Protein AF-A0A1E7KSH7-F1 (afdb_monomer_lite)

pLDDT: mean 95.1, std 3.71, range [74.88, 98.19]

InterPro domains:
  IPR003200 Nicotinate-nucleotide-dimethylbenzimidazole phosphoribosyltransferase [PF02277] (2-74)
  IPR003200 Nicotinate-nucleotide-dimethylbenzimidazole phosphoribosyltransferase [PTHR43463] (1-74)
  IPR036087 Nicotinate-nucleotide-dimethylbenzimi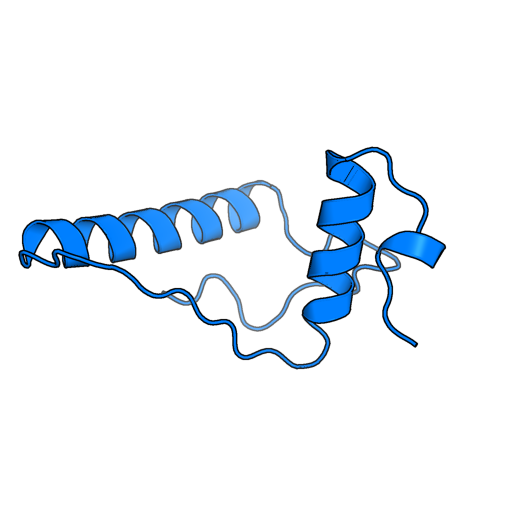dazole phosphoribosyltransferase-like superfamily [G3DSA:3.40.50.10210] (1-74)
  IPR036087 Nicotinate-nucleotide-dimethylbenzimidazole phosphoribosyltransferase-like superfamily [SSF52733] (2-74)

Secondary structure (DSSP, 8-state):
--S-S----TTTS-SS-HHHHHHHHHHHHHHHHHHHHTT-S--------SSHHHHHHHHHHHHHT--HHHHS--

Structure (mmCIF, N/CA/C/O backbone):
data_AF-A0A1E7KSH7-F1
#
_entry.id   AF-A0A1E7KSH7-F1
#
loop_
_atom_site.group_PDB
_atom_site.id
_atom_site.type_symbol
_atom_site.label_atom_id
_atom_site.label_alt_id
_atom_site.label_comp_id
_atom_site.label_asym_id
_atom_site.label_entity_id
_atom_site.label_seq_id
_atom_site.pdbx_PDB_ins_code
_atom_site.Cartn_x
_atom_site.Cartn_y
_atom_site.Cartn_z
_atom_site.occupancy
_atom_site.B_iso_or_equiv
_atom_site.auth_seq_id
_atom_site.auth_comp_id
_atom_site.auth_asym_id
_atom_site.auth_atom_id
_atom_site.pdbx_PDB_model_num
ATOM 1 N N . HIS A 1 1 ? 3.454 -6.587 12.445 1.00 81.62 1 HIS A N 1
ATOM 2 C CA . HIS A 1 1 ? 3.234 -7.863 11.726 1.00 81.62 1 HIS A CA 1
ATOM 3 C C . HIS A 1 1 ? 4.204 -7.960 10.555 1.00 81.62 1 HIS A C 1
ATOM 5 O O . HIS A 1 1 ? 4.224 -7.052 9.735 1.00 81.62 1 HIS A O 1
ATOM 11 N N . ARG A 1 2 ? 5.073 -8.978 10.499 1.00 91.06 2 ARG A N 1
ATOM 12 C CA . ARG A 1 2 ? 6.006 -9.164 9.372 1.00 91.06 2 ARG A CA 1
ATOM 13 C C . ARG A 1 2 ? 5.558 -10.381 8.562 1.00 91.06 2 ARG A C 1
ATOM 15 O O . ARG A 1 2 ? 5.695 -11.484 9.071 1.00 91.06 2 ARG A O 1
ATOM 22 N N . VAL A 1 3 ? 5.098 -10.159 7.329 1.00 94.94 3 VAL A N 1
ATOM 23 C CA . VAL A 1 3 ? 4.690 -11.224 6.386 1.00 94.94 3 VAL A CA 1
ATOM 24 C C . VAL A 1 3 ? 5.914 -11.941 5.811 1.00 94.94 3 VAL A C 1
ATOM 26 O O . VAL A 1 3 ? 6.014 -13.160 5.826 1.00 94.94 3 VAL A O 1
ATOM 29 N N . ARG A 1 4 ? 6.926 -11.175 5.380 1.00 94.38 4 ARG A N 1
ATOM 30 C CA . ARG A 1 4 ? 8.211 -11.707 4.897 1.00 94.38 4 ARG A CA 1
ATOM 31 C C . ARG A 1 4 ? 9.356 -10.726 5.114 1.00 94.38 4 ARG A C 1
ATOM 33 O O . ARG A 1 4 ? 9.157 -9.599 5.562 1.00 94.38 4 ARG A O 1
ATOM 40 N N . ARG A 1 5 ? 10.585 -11.161 4.813 1.00 92.81 5 ARG A N 1
ATOM 41 C CA . ARG A 1 5 ? 11.790 -10.326 4.968 1.00 92.81 5 ARG A CA 1
ATOM 42 C C . ARG A 1 5 ? 11.897 -9.224 3.904 1.00 92.81 5 ARG A C 1
ATOM 44 O O . ARG A 1 5 ? 12.210 -8.095 4.259 1.00 92.81 5 ARG A O 1
ATOM 51 N N . SER A 1 6 ? 11.691 -9.561 2.632 1.00 89.25 6 SER A N 1
ATOM 52 C CA . SER A 1 6 ? 11.733 -8.645 1.478 1.00 89.25 6 SER A CA 1
ATOM 53 C C . SER A 1 6 ? 11.032 -9.287 0.288 1.00 89.25 6 SER A C 1
ATOM 55 O O . SER A 1 6 ? 11.102 -10.509 0.171 1.00 89.25 6 SER A O 1
ATOM 57 N N . GLY A 1 7 ? 10.407 -8.498 -0.586 1.00 88.25 7 GLY A N 1
ATOM 58 C CA . GLY A 1 7 ? 9.800 -8.977 -1.831 1.00 88.25 7 GLY A CA 1
ATOM 59 C C . GLY A 1 7 ? 10.813 -9.366 -2.911 1.00 88.25 7 GLY A C 1
ATOM 60 O O . GLY A 1 7 ? 12.025 -9.210 -2.729 1.00 88.25 7 GLY A O 1
ATOM 61 N N . GLY A 1 8 ? 10.286 -9.895 -4.012 1.00 91.94 8 GLY A N 1
ATOM 62 C CA . GLY A 1 8 ? 11.010 -10.094 -5.263 1.00 91.94 8 GLY A CA 1
ATOM 63 C C . GLY A 1 8 ? 11.359 -8.784 -5.974 1.00 91.94 8 GLY A C 1
ATOM 64 O O . GLY A 1 8 ? 10.999 -7.690 -5.530 1.00 91.94 8 GLY A O 1
ATOM 65 N N . ARG A 1 9 ? 12.077 -8.880 -7.090 1.00 94.38 9 ARG A N 1
ATOM 66 C CA . ARG A 1 9 ? 12.388 -7.707 -7.916 1.00 94.38 9 ARG A CA 1
ATOM 67 C C . ARG A 1 9 ? 11.172 -7.296 -8.752 1.00 94.38 9 ARG A C 1
ATOM 69 O O . ARG A 1 9 ? 10.857 -7.939 -9.747 1.00 94.38 9 ARG A O 1
ATOM 76 N N . LEU A 1 10 ? 10.555 -6.172 -8.384 1.00 93.62 10 LEU A N 1
ATOM 77 C CA . LEU A 1 10 ? 9.350 -5.622 -9.026 1.00 93.62 10 LEU A CA 1
ATOM 78 C C . LEU A 1 10 ? 9.439 -5.495 -10.559 1.00 93.62 10 LEU A C 1
ATOM 80 O O . LEU A 1 10 ? 8.422 -5.561 -11.236 1.00 93.62 10 LEU A O 1
ATOM 84 N N . ASP A 1 11 ? 10.635 -5.296 -11.113 1.00 94.88 11 ASP A N 1
ATOM 85 C CA . ASP A 1 11 ? 10.852 -5.100 -12.548 1.00 94.88 11 ASP A CA 1
ATOM 86 C C . ASP A 1 11 ? 10.920 -6.399 -13.371 1.00 94.88 11 ASP A C 1
ATOM 88 O O . ASP A 1 11 ? 10.947 -6.337 -14.600 1.00 94.88 11 ASP A O 1
ATOM 92 N N . VAL A 1 12 ? 10.974 -7.567 -12.727 1.00 96.81 12 VAL A N 1
ATOM 93 C CA . VAL A 1 12 ? 11.142 -8.865 -13.407 1.00 96.81 12 VAL A CA 1
ATOM 94 C C . VAL A 1 12 ? 10.155 -9.933 -12.955 1.00 96.81 12 VAL A C 1
ATOM 96 O O . VAL A 1 12 ? 9.933 -10.891 -13.692 1.00 96.81 12 VAL A O 1
ATOM 99 N N . GLU A 1 13 ? 9.576 -9.796 -11.765 1.00 95.00 13 GLU A N 1
ATOM 100 C CA . GLU A 1 13 ? 8.678 -10.790 -11.186 1.00 95.00 13 GLU A CA 1
ATOM 101 C C . GLU A 1 13 ? 7.606 -10.145 -10.305 1.00 95.00 13 GLU A C 1
ATOM 103 O O . GLU A 1 13 ? 7.746 -9.009 -9.836 1.00 95.00 13 GLU A O 1
ATOM 108 N N . ASP A 1 14 ? 6.558 -10.916 -10.020 1.00 94.75 14 ASP A N 1
ATOM 109 C CA . ASP A 1 14 ? 5.594 -10.548 -8.992 1.00 94.75 14 ASP A CA 1
ATOM 110 C C . ASP A 1 14 ? 6.310 -10.482 -7.639 1.00 94.75 14 ASP A C 1
ATOM 112 O O . ASP A 1 14 ? 6.887 -11.452 -7.146 1.00 94.75 14 ASP A O 1
ATOM 116 N N . THR A 1 15 ? 6.297 -9.294 -7.033 1.00 94.44 15 THR A N 1
ATOM 117 C CA . THR A 1 15 ? 7.069 -9.010 -5.811 1.00 94.44 15 THR A CA 1
ATOM 118 C C . THR A 1 15 ? 6.592 -9.840 -4.619 1.00 94.44 15 THR A C 1
ATOM 120 O O . THR A 1 15 ? 7.392 -10.173 -3.739 1.00 94.44 15 THR A O 1
ATOM 123 N N . LEU A 1 16 ? 5.295 -10.148 -4.600 1.00 95.62 16 LEU A N 1
ATOM 124 C CA . LEU A 1 16 ? 4.586 -10.929 -3.595 1.00 95.62 16 LEU A CA 1
ATOM 125 C C . LEU A 1 16 ? 3.704 -11.952 -4.304 1.00 95.62 16 LEU A C 1
ATOM 127 O O . LEU A 1 16 ? 3.209 -11.691 -5.402 1.00 95.62 16 LEU A O 1
ATOM 131 N N . THR A 1 17 ? 3.442 -13.078 -3.648 1.00 96.19 17 THR A N 1
ATOM 132 C CA . THR A 1 17 ? 2.306 -13.915 -4.052 1.00 96.19 17 THR A CA 1
ATOM 133 C C . THR A 1 17 ? 0.987 -13.212 -3.709 1.00 96.19 17 THR A C 1
ATOM 135 O O . THR A 1 17 ? 0.950 -12.296 -2.883 1.00 96.19 17 THR A O 1
ATOM 138 N N . ALA A 1 18 ? -0.120 -13.651 -4.315 1.00 97.00 1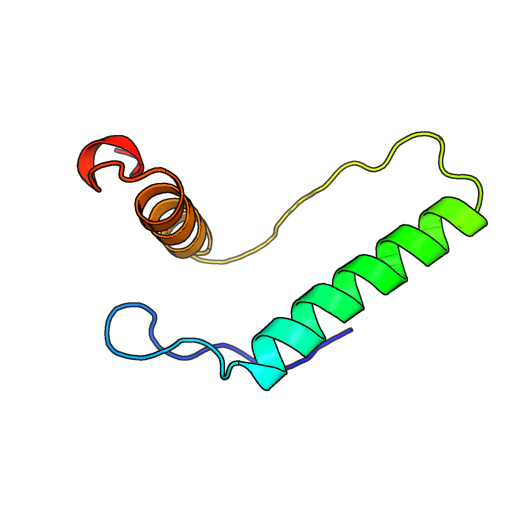8 ALA A N 1
ATOM 139 C CA . ALA A 1 18 ? -1.445 -13.120 -3.986 1.00 97.00 18 ALA A CA 1
ATOM 140 C C . ALA A 1 18 ? -1.786 -13.303 -2.494 1.00 97.00 18 ALA A C 1
ATOM 142 O O . ALA A 1 18 ? -2.287 -12.375 -1.862 1.00 97.00 18 ALA A O 1
ATOM 143 N N . ASP A 1 19 ? -1.440 -14.461 -1.925 1.00 98.00 19 ASP A N 1
ATOM 144 C CA . ASP A 1 19 ? -1.673 -14.767 -0.511 1.00 98.00 19 ASP A CA 1
ATOM 145 C C . ASP A 1 19 ? -0.844 -13.856 0.411 1.00 98.00 19 ASP A C 1
ATOM 147 O O . ASP A 1 19 ? -1.370 -13.322 1.384 1.00 98.00 19 ASP A O 1
ATOM 151 N N . GLU A 1 20 ? 0.431 -13.607 0.082 1.00 97.56 20 GLU A N 1
ATOM 152 C CA . GLU A 1 20 ? 1.286 -12.679 0.840 1.00 97.56 20 GLU A CA 1
ATOM 153 C C . GLU A 1 20 ? 0.760 -11.237 0.775 1.00 97.56 20 GLU A C 1
ATOM 155 O O . GLU A 1 20 ? 0.823 -10.503 1.764 1.00 97.56 20 GLU A O 1
ATOM 160 N N . ALA A 1 21 ? 0.240 -10.814 -0.382 1.00 96.12 21 ALA A N 1
ATOM 161 C CA . ALA A 1 21 ? -0.358 -9.493 -0.544 1.00 96.12 21 ALA A CA 1
ATOM 162 C C . ALA A 1 21 ? -1.644 -9.349 0.286 1.00 96.12 21 ALA A C 1
ATOM 164 O O . ALA A 1 21 ? -1.833 -8.329 0.954 1.00 96.12 21 ALA A O 1
ATOM 165 N N . GLU A 1 22 ? -2.501 -10.372 0.294 1.00 98.19 22 GLU A N 1
ATOM 166 C CA . GLU A 1 22 ? -3.708 -10.388 1.120 1.00 98.19 22 GLU A CA 1
ATOM 167 C C . GLU A 1 22 ? -3.370 -10.396 2.619 1.00 98.19 22 GLU A C 1
ATOM 169 O O . GLU A 1 22 ? -3.968 -9.642 3.390 1.00 98.19 22 GLU A O 1
ATOM 174 N N . GLU A 1 23 ? -2.386 -11.195 3.040 1.00 98.12 23 GLU A N 1
ATOM 175 C CA . GLU A 1 23 ? -1.911 -11.219 4.425 1.00 98.12 23 GLU A CA 1
ATOM 176 C C . GLU A 1 23 ? -1.387 -9.842 4.856 1.00 98.12 23 GLU A C 1
ATOM 178 O O . GLU A 1 23 ? -1.754 -9.347 5.924 1.00 98.12 23 GLU A O 1
ATOM 183 N N . ALA A 1 24 ? -0.581 -9.184 4.015 1.00 96.69 24 ALA A N 1
ATOM 184 C CA . ALA A 1 24 ? -0.052 -7.851 4.296 1.00 96.69 24 ALA A CA 1
ATOM 185 C C . ALA A 1 24 ? -1.164 -6.802 4.417 1.00 96.69 24 ALA A C 1
ATOM 187 O O . ALA A 1 24 ? -1.134 -5.973 5.329 1.00 96.69 24 ALA A O 1
ATOM 188 N N . PHE A 1 25 ? -2.163 -6.860 3.534 1.00 97.06 25 PHE A N 1
ATOM 189 C CA . PHE A 1 25 ? -3.307 -5.955 3.575 1.00 97.06 25 PHE A CA 1
ATOM 190 C C . PHE A 1 25 ? -4.131 -6.150 4.855 1.00 97.06 25 PHE A C 1
ATOM 192 O O . PHE A 1 25 ? -4.392 -5.186 5.577 1.00 97.06 25 PHE A O 1
ATOM 199 N N . ARG A 1 26 ? -4.469 -7.401 5.197 1.00 98.12 26 ARG A N 1
ATOM 200 C CA . ARG A 1 26 ? -5.201 -7.735 6.431 1.00 98.12 26 ARG A CA 1
ATOM 201 C C . ARG A 1 26 ? -4.425 -7.363 7.690 1.00 98.12 26 ARG A C 1
ATOM 203 O O . ARG A 1 26 ? -5.029 -6.917 8.658 1.00 98.12 26 ARG A O 1
ATOM 210 N N . ALA A 1 27 ? -3.101 -7.505 7.685 1.00 97.44 27 ALA A N 1
ATOM 211 C CA . ALA A 1 27 ? -2.268 -7.075 8.800 1.00 97.44 27 ALA A CA 1
ATOM 212 C C . ALA A 1 27 ? -2.338 -5.555 9.025 1.00 97.44 27 ALA A C 1
ATOM 214 O O . ALA A 1 27 ? -2.357 -5.114 10.169 1.00 97.44 27 ALA A O 1
ATOM 215 N N . GLY A 1 28 ? -2.400 -4.757 7.953 1.00 96.44 28 GLY A N 1
ATOM 216 C CA . GLY A 1 28 ? -2.634 -3.315 8.050 1.00 96.44 28 GLY A CA 1
ATOM 217 C C . GLY A 1 28 ? -4.033 -2.978 8.573 1.00 96.44 28 GLY A C 1
ATOM 218 O O . GLY A 1 28 ? -4.162 -2.104 9.425 1.00 96.44 28 GLY A O 1
ATOM 219 N N . MET A 1 29 ? -5.060 -3.704 8.113 1.00 97.19 29 MET A N 1
ATOM 220 C CA . MET A 1 29 ? -6.431 -3.554 8.621 1.00 97.19 29 MET A CA 1
ATOM 221 C C . MET A 1 29 ? -6.515 -3.838 10.120 1.00 97.19 29 MET A C 1
ATOM 223 O O . MET A 1 29 ? -7.058 -3.022 10.849 1.00 97.19 29 MET A O 1
ATOM 227 N N . ALA A 1 30 ? -5.916 -4.938 10.586 1.00 97.19 30 ALA A N 1
ATOM 228 C CA . ALA A 1 30 ? -5.924 -5.297 12.002 1.00 97.19 30 ALA A CA 1
ATOM 229 C C . ALA A 1 30 ? -5.295 -4.205 12.881 1.00 97.19 30 ALA A C 1
ATOM 231 O O . ALA A 1 30 ? -5.853 -3.861 13.914 1.00 97.19 30 ALA A O 1
ATOM 232 N N . VAL A 1 31 ? -4.180 -3.606 12.444 1.00 96.31 31 VAL A N 1
ATOM 233 C CA . VAL A 1 31 ? -3.560 -2.481 13.166 1.00 96.31 31 VAL A CA 1
ATOM 234 C C . VAL A 1 31 ? -4.484 -1.262 13.190 1.00 96.31 31 VAL A C 1
ATOM 236 O O . VAL A 1 31 ? -4.619 -0.620 14.223 1.00 96.31 31 VAL A O 1
ATOM 239 N N . ALA A 1 32 ? -5.133 -0.929 12.072 1.00 95.75 32 ALA A N 1
ATOM 240 C CA . ALA A 1 32 ? -6.064 0.197 12.031 1.00 95.75 32 ALA A CA 1
ATOM 241 C C . ALA A 1 32 ? -7.294 -0.028 12.931 1.00 95.75 32 ALA A C 1
ATOM 243 O O . ALA A 1 32 ? -7.732 0.911 13.594 1.00 95.75 32 ALA A O 1
ATOM 244 N N . ASP A 1 33 ? -7.814 -1.257 12.976 1.00 96.56 33 ASP A N 1
ATOM 245 C CA . ASP A 1 33 ? -8.919 -1.647 13.856 1.00 96.56 33 ASP A CA 1
ATOM 246 C C . ASP A 1 33 ? -8.506 -1.551 15.335 1.00 96.56 33 ASP A C 1
ATOM 248 O O . ASP A 1 33 ? -9.239 -0.978 16.138 1.00 96.56 33 ASP A O 1
ATOM 252 N N . GLU A 1 34 ? -7.304 -2.022 15.692 1.00 97.00 34 GLU A N 1
ATOM 253 C CA . GLU A 1 34 ? -6.752 -1.897 17.050 1.00 97.00 34 GLU A CA 1
ATOM 254 C C . GLU A 1 34 ? -6.640 -0.426 17.496 1.00 97.00 34 GLU A C 1
ATOM 256 O O . GLU A 1 34 ? -7.009 -0.093 18.624 1.00 97.00 34 GLU A O 1
ATOM 261 N N . GLU A 1 35 ? -6.181 0.472 16.618 1.00 97.00 35 GLU A N 1
ATOM 262 C CA . GLU A 1 35 ? -6.100 1.910 16.915 1.00 97.00 35 GLU A CA 1
ATOM 263 C C . GLU A 1 35 ? -7.491 2.559 17.034 1.00 97.00 35 GLU A C 1
ATOM 265 O O . GLU A 1 35 ? -7.709 3.420 17.893 1.00 97.00 35 GLU A O 1
ATOM 270 N N . ALA A 1 36 ? -8.454 2.137 16.210 1.00 96.06 36 ALA A N 1
ATOM 271 C CA . ALA A 1 36 ? -9.835 2.606 16.301 1.00 96.06 36 ALA A CA 1
ATOM 272 C C . ALA A 1 36 ? -10.490 2.180 17.627 1.00 96.06 36 ALA A C 1
ATOM 274 O O . ALA A 1 36 ? -11.092 3.011 18.310 1.00 96.06 36 ALA A O 1
ATOM 275 N N . ASP A 1 37 ? -10.312 0.921 18.032 1.00 97.69 37 ASP A N 1
ATOM 276 C CA . ASP A 1 37 ? -10.810 0.383 19.303 1.00 97.69 37 ASP A CA 1
ATOM 277 C C . ASP A 1 37 ? -10.133 1.038 20.519 1.00 97.69 37 ASP A C 1
ATOM 279 O O . ASP A 1 37 ? -10.755 1.208 21.572 1.00 97.69 37 ASP A O 1
ATOM 283 N N . ALA A 1 38 ? -8.874 1.465 20.373 1.00 97.56 38 ALA A N 1
ATOM 284 C CA . ALA A 1 38 ? -8.161 2.258 21.373 1.00 97.56 38 ALA A CA 1
ATOM 285 C C . ALA A 1 38 ? -8.669 3.713 21.482 1.00 97.56 38 ALA A C 1
ATOM 287 O O . ALA A 1 38 ? -8.279 4.428 22.410 1.00 97.56 38 ALA A O 1
ATOM 288 N N . GLY A 1 39 ? -9.561 4.143 20.581 1.00 97.94 39 GLY A N 1
ATOM 289 C CA . GLY A 1 39 ? -10.195 5.460 20.593 1.00 97.94 39 GLY A CA 1
ATOM 290 C C . GLY A 1 39 ? -9.439 6.533 19.811 1.00 97.94 39 GLY A C 1
ATOM 291 O O . GLY A 1 39 ? -9.564 7.713 20.139 1.00 97.94 39 GLY A O 1
ATOM 292 N N . ALA A 1 40 ? -8.635 6.163 18.809 1.00 97.38 40 ALA A N 1
ATOM 293 C CA . ALA A 1 40 ? -7.962 7.140 17.959 1.00 97.38 40 ALA A CA 1
ATOM 294 C C . ALA A 1 40 ? -8.967 7.947 17.111 1.00 97.38 40 ALA A C 1
ATOM 296 O O . ALA A 1 40 ? -9.667 7.400 16.261 1.00 97.38 40 ALA A O 1
ATOM 297 N N . ASP A 1 41 ? -8.982 9.274 17.283 1.00 97.00 41 ASP A N 1
ATOM 298 C CA . ASP A 1 41 ? -9.780 10.193 16.450 1.00 97.00 41 ASP A CA 1
ATOM 299 C C . ASP A 1 41 ? -9.151 10.450 15.063 1.00 97.00 41 ASP A C 1
ATOM 301 O O . ASP A 1 41 ? -9.823 10.900 14.132 1.00 97.00 41 ASP A O 1
ATOM 305 N N . LEU A 1 42 ? -7.840 10.216 14.924 1.00 95.62 42 LEU A N 1
ATOM 306 C CA . LEU A 1 42 ? -7.070 10.453 13.703 1.00 95.62 42 LEU A CA 1
ATOM 307 C C . LEU A 1 42 ? -5.932 9.439 13.573 1.00 95.62 42 LEU A C 1
ATOM 309 O O . LEU A 1 42 ? -5.132 9.275 14.491 1.00 95.62 42 LEU A O 1
ATOM 313 N N . VAL A 1 43 ? -5.797 8.861 12.379 1.00 93.81 43 VAL A N 1
ATOM 314 C CA . VAL A 1 43 ? -4.667 8.008 11.995 1.00 93.81 43 VAL A CA 1
ATOM 315 C C . VAL A 1 43 ? -3.831 8.722 10.935 1.00 93.81 43 VAL A C 1
ATOM 317 O O . VAL A 1 43 ? -4.351 9.159 9.907 1.00 93.81 43 VAL A O 1
ATOM 320 N N . VAL A 1 44 ? -2.523 8.831 11.173 1.00 95.50 44 VAL A N 1
ATOM 321 C CA . VAL A 1 44 ? -1.558 9.382 10.212 1.00 95.50 44 VAL A CA 1
ATOM 322 C C . VAL A 1 44 ? -0.706 8.245 9.668 1.00 95.50 44 VAL A C 1
ATOM 324 O O . VAL A 1 44 ? -0.013 7.565 10.420 1.00 95.50 44 VAL A O 1
ATOM 327 N N . LEU A 1 45 ? -0.751 8.047 8.352 1.00 94.75 45 LEU A N 1
ATOM 328 C CA . LEU A 1 45 ? 0.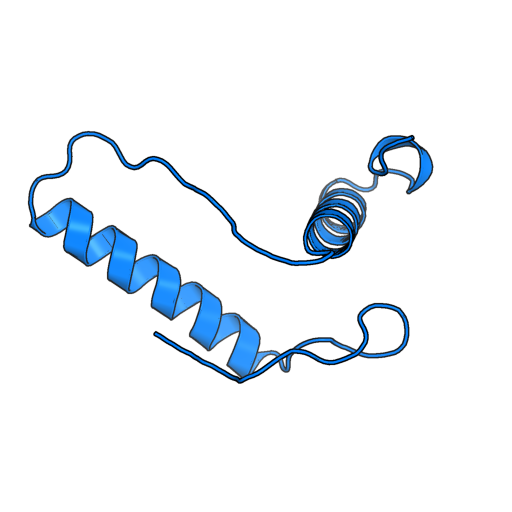006 6.994 7.682 1.00 94.75 45 LEU A CA 1
ATOM 329 C C . LEU A 1 45 ? 1.422 7.466 7.338 1.00 94.75 45 LEU A C 1
ATOM 331 O O . LEU A 1 45 ? 1.632 8.611 6.935 1.00 94.75 45 LEU A O 1
ATOM 335 N N . GLY A 1 46 ? 2.383 6.552 7.449 1.00 94.25 46 GLY A N 1
ATOM 336 C CA . GLY A 1 46 ? 3.763 6.756 7.027 1.00 94.25 46 GLY A CA 1
ATOM 337 C C . GLY A 1 46 ? 4.376 5.453 6.524 1.00 94.25 46 GLY A C 1
ATOM 338 O O . GLY A 1 46 ? 4.035 4.377 7.009 1.00 94.25 46 GLY A O 1
ATOM 339 N N . ASP A 1 47 ? 5.282 5.560 5.555 1.00 94.62 47 ASP A N 1
ATOM 340 C CA . ASP A 1 47 ? 6.091 4.447 5.054 1.00 94.62 47 ASP A CA 1
ATOM 341 C C . ASP A 1 47 ? 7.576 4.746 5.278 1.00 94.62 47 ASP A C 1
ATOM 343 O O . ASP A 1 47 ? 8.028 5.883 5.117 1.00 94.62 47 ASP A O 1
ATOM 347 N N . LEU A 1 48 ? 8.336 3.714 5.642 1.00 94.88 48 LEU A N 1
ATOM 348 C CA . LEU A 1 48 ? 9.789 3.774 5.742 1.00 94.88 48 LEU A CA 1
ATOM 349 C C . LEU A 1 48 ? 10.384 2.619 4.944 1.00 94.88 48 LEU A C 1
ATOM 351 O O . LEU A 1 48 ? 10.546 1.503 5.440 1.00 94.88 48 LEU A O 1
ATOM 355 N N . SER A 1 49 ? 10.747 2.917 3.704 1.00 92.19 49 SER A N 1
ATOM 356 C CA . SER A 1 49 ? 11.276 1.941 2.764 1.00 92.19 49 SER A CA 1
ATOM 357 C C . SER A 1 49 ? 12.445 2.514 1.965 1.00 92.19 49 SER A C 1
ATOM 359 O O . SER A 1 49 ? 12.554 3.716 1.722 1.00 92.19 49 SER A O 1
ATOM 361 N N . VAL A 1 50 ? 13.342 1.630 1.528 1.00 93.56 50 VAL A N 1
ATOM 362 C CA . VAL A 1 50 ? 14.341 1.967 0.509 1.00 93.56 50 VAL A CA 1
ATOM 363 C C . VAL A 1 50 ? 13.749 1.593 -0.843 1.00 93.56 50 VAL A C 1
ATOM 365 O O . VAL A 1 50 ? 13.457 0.425 -1.086 1.00 93.56 50 VAL A O 1
ATOM 368 N N . GLY A 1 51 ? 13.558 2.584 -1.715 1.00 91.31 51 GLY A N 1
ATOM 369 C CA . GLY A 1 51 ? 13.016 2.375 -3.061 1.00 91.31 51 GLY A CA 1
ATOM 370 C C . GLY A 1 51 ? 11.503 2.127 -3.135 1.00 91.31 51 GLY A C 1
ATOM 371 O O . GLY A 1 51 ? 11.003 1.859 -4.225 1.00 91.31 51 GLY A O 1
ATOM 372 N N . GLY A 1 52 ? 10.748 2.240 -2.033 1.00 93.50 52 GLY A N 1
ATOM 373 C CA . GLY A 1 52 ? 9.296 2.016 -2.064 1.00 93.50 52 GLY A CA 1
ATOM 374 C C . GLY A 1 52 ? 8.524 3.036 -2.901 1.00 93.50 52 GLY A C 1
ATOM 375 O O . GLY A 1 52 ? 7.447 2.718 -3.398 1.00 93.50 52 GLY A O 1
ATOM 376 N N . THR A 1 53 ? 9.096 4.213 -3.177 1.00 95.44 53 THR A N 1
ATOM 377 C CA . THR A 1 53 ? 8.517 5.184 -4.120 1.00 95.44 53 THR A CA 1
ATOM 378 C C . THR A 1 53 ? 8.387 4.628 -5.539 1.00 95.44 53 THR A C 1
ATOM 380 O O . THR A 1 53 ? 7.434 4.974 -6.231 1.00 95.44 53 THR A O 1
ATOM 383 N N . THR A 1 54 ? 9.270 3.719 -5.967 1.00 95.38 54 THR A N 1
ATOM 384 C CA . THR A 1 54 ? 9.148 3.029 -7.262 1.00 95.38 54 THR A CA 1
ATOM 385 C C . THR A 1 54 ? 7.939 2.095 -7.281 1.00 95.38 54 THR A C 1
ATOM 387 O O . THR A 1 54 ? 7.178 2.084 -8.250 1.00 95.38 54 THR A O 1
ATOM 390 N N . ALA A 1 55 ? 7.720 1.342 -6.198 1.00 95.12 55 ALA A N 1
ATOM 391 C CA . ALA A 1 55 ? 6.543 0.486 -6.059 1.00 95.12 55 ALA A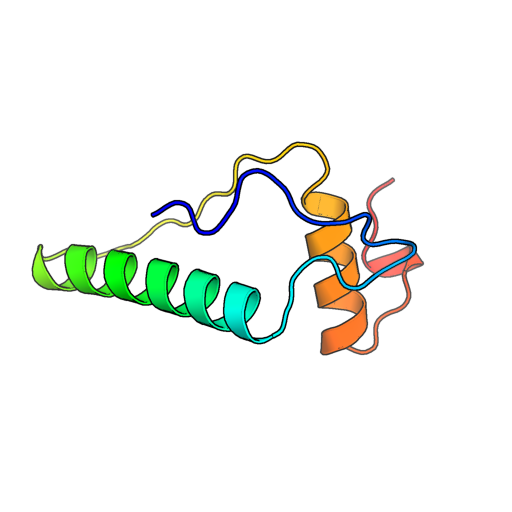 CA 1
ATOM 392 C C . ALA A 1 55 ? 5.254 1.320 -6.016 1.00 95.12 55 ALA A C 1
ATOM 394 O O . ALA A 1 55 ? 4.301 1.014 -6.729 1.00 95.12 55 ALA A O 1
ATOM 395 N N . ALA A 1 56 ? 5.256 2.426 -5.266 1.00 95.88 56 ALA A N 1
ATOM 396 C CA . ALA A 1 56 ? 4.137 3.361 -5.215 1.00 95.88 56 ALA A CA 1
ATOM 397 C C . ALA A 1 56 ? 3.808 3.947 -6.599 1.00 95.88 56 ALA A C 1
ATOM 399 O O . ALA A 1 56 ? 2.655 3.904 -7.020 1.00 95.88 56 ALA A O 1
ATOM 400 N N . ALA A 1 57 ? 4.809 4.429 -7.344 1.00 97.19 57 ALA A N 1
ATOM 401 C CA . ALA A 1 57 ? 4.614 4.956 -8.695 1.00 97.19 57 ALA A CA 1
ATOM 402 C C . ALA A 1 57 ? 4.053 3.892 -9.654 1.00 97.19 57 ALA A C 1
ATOM 404 O O . ALA A 1 57 ? 3.143 4.180 -10.428 1.00 97.19 57 ALA A O 1
ATOM 405 N N . THR A 1 58 ? 4.544 2.653 -9.556 1.00 96.44 58 THR A N 1
ATOM 406 C CA . THR A 1 58 ? 4.052 1.517 -10.354 1.00 96.44 58 THR A CA 1
ATOM 407 C C . THR A 1 58 ? 2.574 1.240 -10.076 1.00 96.44 58 THR A C 1
ATOM 409 O O . THR A 1 58 ? 1.787 1.120 -11.014 1.00 96.44 58 THR A O 1
ATOM 412 N N . LEU A 1 59 ? 2.175 1.202 -8.799 1.00 96.44 59 LEU A N 1
ATOM 413 C CA . LEU A 1 59 ? 0.776 1.020 -8.403 1.00 96.44 59 LEU A CA 1
ATOM 414 C C . LEU A 1 59 ? -0.112 2.163 -8.906 1.00 96.44 59 LEU A C 1
ATOM 416 O O . LEU A 1 59 ? -1.183 1.902 -9.447 1.00 96.44 59 LEU A O 1
ATOM 420 N N . ILE A 1 60 ? 0.333 3.417 -8.784 1.00 97.81 60 ILE A N 1
ATOM 421 C CA . ILE A 1 60 ? -0.418 4.580 -9.282 1.00 97.81 60 ILE A CA 1
ATOM 422 C C . ILE A 1 60 ? -0.594 4.494 -10.803 1.00 97.81 60 ILE A C 1
ATOM 424 O O . ILE A 1 60 ? -1.707 4.665 -11.297 1.00 97.81 60 ILE A O 1
ATOM 428 N N . GLY A 1 61 ? 0.471 4.194 -11.552 1.00 98.00 61 GLY A N 1
ATOM 429 C CA . GLY A 1 61 ? 0.401 4.037 -13.007 1.00 98.00 61 GLY A CA 1
ATOM 430 C C . GLY A 1 61 ? -0.587 2.945 -13.425 1.00 98.00 61 GLY A C 1
ATOM 431 O O . GLY A 1 61 ? -1.444 3.183 -14.276 1.00 98.00 61 GLY A O 1
ATOM 432 N N . ALA A 1 62 ? -0.527 1.782 -12.768 1.00 96.88 62 ALA A N 1
ATOM 433 C CA . ALA A 1 62 ? -1.409 0.651 -13.047 1.00 96.88 62 ALA A CA 1
ATOM 434 C C . ALA A 1 62 ? -2.882 0.932 -12.701 1.00 96.88 62 ALA A C 1
ATOM 436 O O . ALA A 1 62 ? -3.767 0.626 -13.497 1.00 96.88 62 ALA A O 1
ATOM 437 N N . LEU A 1 63 ? -3.155 1.524 -11.533 1.00 98.00 63 LEU A N 1
ATOM 438 C CA . LEU A 1 63 ? -4.520 1.765 -11.050 1.00 98.00 63 LEU A CA 1
ATOM 439 C C . LEU A 1 63 ? -5.197 2.952 -11.739 1.00 98.00 63 LEU A C 1
ATOM 441 O O . LEU A 1 63 ? -6.413 2.947 -11.919 1.00 98.00 63 LEU A O 1
ATOM 445 N N . CYS A 1 64 ? -4.429 3.976 -12.111 1.00 97.69 64 CYS A N 1
ATOM 446 C CA . CYS A 1 64 ? -4.966 5.195 -12.712 1.00 97.69 64 CYS A CA 1
ATOM 447 C C . CYS A 1 64 ? -4.847 5.229 -14.244 1.00 97.69 64 CYS A C 1
ATOM 449 O O . CYS A 1 64 ? -5.389 6.142 -14.862 1.00 97.69 64 CYS A O 1
ATOM 451 N N . GLY A 1 65 ? -4.158 4.262 -14.863 1.00 97.06 65 GLY A N 1
ATOM 452 C CA . GLY A 1 65 ? -3.900 4.261 -16.307 1.00 97.06 65 GLY A CA 1
ATOM 453 C C . GLY A 1 65 ? -2.971 5.397 -16.745 1.00 97.06 65 GLY A C 1
ATOM 454 O O . GLY A 1 65 ? -3.130 5.949 -17.833 1.00 97.06 65 GLY A O 1
ATOM 455 N N . THR A 1 66 ? -2.030 5.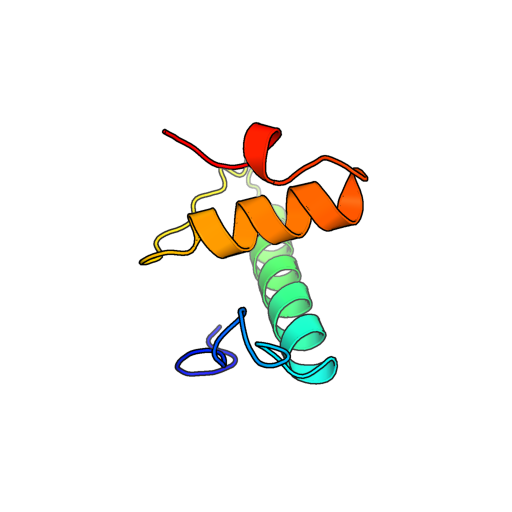773 -15.879 1.00 97.06 66 THR A N 1
ATOM 456 C CA . THR A 1 66 ? -1.152 6.932 -16.064 1.00 97.06 66 THR A CA 1
ATOM 457 C C . THR A 1 66 ? 0.239 6.487 -16.517 1.00 97.06 66 THR A C 1
ATOM 459 O O . THR A 1 66 ? 0.784 5.515 -15.998 1.00 97.06 66 THR A O 1
ATOM 462 N N . ASP A 1 67 ? 0.837 7.216 -17.463 1.00 96.75 67 ASP A N 1
ATOM 463 C CA . ASP A 1 67 ? 2.186 6.930 -17.965 1.00 96.75 67 ASP A CA 1
ATOM 464 C C . ASP A 1 67 ? 3.268 7.083 -16.880 1.00 96.75 67 ASP A C 1
ATOM 466 O O . ASP A 1 67 ? 3.182 7.953 -16.007 1.00 96.75 67 ASP A O 1
ATOM 470 N N . ALA A 1 68 ? 4.326 6.271 -16.982 1.00 95.81 68 ALA A N 1
ATOM 471 C CA . ALA A 1 68 ? 5.460 6.284 -16.061 1.00 95.81 68 ALA A CA 1
ATOM 472 C C . ALA A 1 68 ? 6.057 7.690 -15.885 1.00 95.81 68 ALA A C 1
ATOM 474 O O . ALA A 1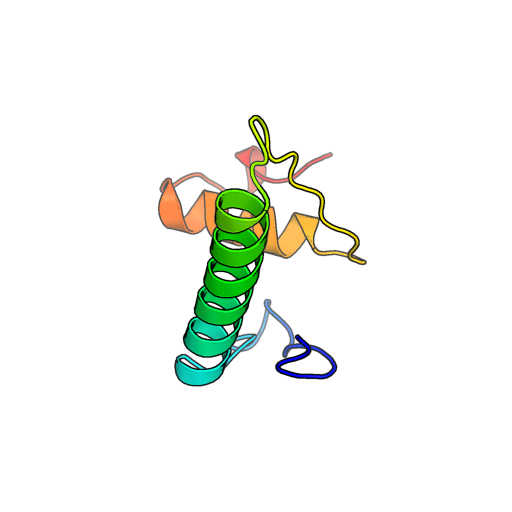 68 ? 6.314 8.106 -14.758 1.00 95.81 68 ALA A O 1
ATOM 475 N N . SER A 1 69 ? 6.192 8.455 -16.973 1.00 95.31 69 SER A N 1
ATOM 476 C CA . SER A 1 69 ? 6.760 9.811 -16.959 1.00 95.31 69 SER A CA 1
ATOM 477 C C . SER A 1 69 ? 6.007 10.809 -16.073 1.00 95.31 69 SER A C 1
ATOM 479 O O . SER A 1 69 ? 6.577 11.828 -15.684 1.00 95.31 69 SER A O 1
ATOM 481 N N . VAL A 1 70 ? 4.742 10.529 -15.746 1.00 96.75 70 VAL A N 1
ATOM 482 C CA . VAL A 1 70 ? 3.894 11.382 -14.902 1.00 96.75 70 VAL A CA 1
ATOM 483 C C . VAL A 1 70 ? 3.968 10.970 -13.430 1.00 96.75 70 VAL A C 1
ATOM 485 O O . VAL A 1 70 ? 3.859 11.822 -12.552 1.00 96.75 70 VAL A O 1
ATOM 488 N N . VAL A 1 71 ? 4.141 9.677 -13.148 1.00 97.25 71 VAL A N 1
ATOM 489 C CA . VAL A 1 71 ? 4.113 9.129 -11.779 1.00 97.25 71 VAL A CA 1
ATOM 490 C C . VAL A 1 71 ? 5.499 9.014 -11.145 1.00 97.25 71 VAL A C 1
ATOM 492 O O . VAL A 1 71 ? 5.605 8.864 -9.928 1.00 97.25 71 VAL A O 1
ATOM 495 N N . THR A 1 72 ? 6.570 9.094 -11.937 1.00 96.00 72 THR A N 1
ATOM 496 C CA . THR A 1 72 ? 7.947 9.083 -11.431 1.00 96.00 72 THR A CA 1
ATOM 497 C C . THR A 1 72 ? 8.462 10.489 -11.128 1.00 96.00 72 THR A C 1
ATOM 499 O O . THR A 1 72 ? 8.224 11.429 -11.885 1.00 96.00 72 THR A O 1
ATOM 502 N N . GLY A 1 73 ? 9.222 10.620 -10.037 1.00 85.00 73 GLY A N 1
ATOM 503 C CA . GLY A 1 73 ? 9.968 11.840 -9.721 1.00 85.00 73 GLY A CA 1
ATOM 504 C C . GLY A 1 73 ? 11.129 12.100 -10.690 1.00 85.00 73 GLY A C 1
ATOM 505 O O . GLY A 1 73 ? 11.515 11.222 -11.461 1.00 85.00 73 GLY A O 1
ATOM 506 N N . ARG A 1 74 ? 11.678 13.317 -10.633 1.00 74.88 74 ARG A N 1
ATOM 507 C CA . ARG A 1 74 ? 12.884 13.729 -11.367 1.00 74.88 74 ARG A CA 1
ATOM 508 C C . ARG A 1 74 ? 14.138 13.573 -10.518 1.00 74.88 74 ARG A C 1
ATOM 510 O O . ARG A 1 74 ? 14.031 13.825 -9.297 1.00 74.88 74 ARG A O 1
#

Organism: NCBI:txid1075402

Radius of gyration: 14.88 Å; chains: 1; bounding box: 25×28×39 Å

Foldseek 3Di:
DDLDDFFDDPVPDDRDDPVSVVVVVVVVVVVVVVCVVVPDPDDDDDDDDDCVLVVVLVVCCVVVVHDSVVSDDD

Sequence (74 aa):
HRVRRSGGRLDVEDTLTADEAEEAFRAGMAVADEEADAGADLVVLGDLSVGGTTAAATLIGALCGTDASVVTGR